Protein AF-A0A317YLD4-F1 (afdb_monomer_lite)

Sequence (149 aa):
ITLSDMAGNQRYVFLDHNNQFVADQNAKHTYSNVMRSIHSSLFTENTIINYLVELTACWTIFLILSGTYLLIKKHLISNKSKALHWQKWHAMIGIIIAIPVFVLVLTGLPWSGFMGSKIAGMMDTNGDLGQGELAINPPKSDLNELPWA

InterPro domains:
  IPR005625 PepSY-associated TM protein [PF03929] (7-126)
  IPR005625 PepSY-associated TM protein [PTHR34219] (6-144)

pLDDT: mean 72.98, std 10.48, range [52.06, 89.62]

Secondary structure (DSSP, 8-state):
-EEE-TTS-EEEEEE-TTS-EEEEEEGGGSHHHHHHHHHHHTT---HHHHHHHHHHHHHHHHHHHHHHHHHHHTTTTT---GGGHHHHHHHHHHHHHHHHHHHHHHHHSTTTTHHHHHHHHHHHH-TTSS--HHHHS--PEEGGG-TT-

Foldseek 3Di:
DWEAAPVRWIKDFDADPVRDTDDIDGPCPDPVNVVCCCVQPVVPPDPVVNVVVLVVLVVLVVVLVVLVVCCVVVVLCPDPDPVCVVVNVCSVVSVVVSVVSVVCSVVPRVCDPPNVVVVLVVCVVVVVPDDPPCVNPPDYDYPVVDPVD

Organism: Staphylococcus pseudintermedius (NCBI:txid283734)

Structure (mmCIF, N/CA/C/O backbone):
data_AF-A0A317YLD4-F1
#
_entry.id   AF-A0A317YLD4-F1
#
loop_
_atom_site.group_PDB
_atom_site.id
_atom_site.type_symbol
_atom_site.label_atom_id
_atom_site.label_alt_id
_atom_site.label_comp_id
_atom_site.label_asym_id
_atom_site.label_entity_id
_atom_site.label_seq_id
_atom_site.pdbx_PDB_ins_code
_atom_site.Cartn_x
_atom_site.Cartn_y
_atom_site.Cartn_z
_atom_site.occupancy
_atom_site.B_iso_or_equiv
_atom_site.auth_seq_id
_atom_site.auth_comp_id
_atom_site.auth_asym_id
_atom_site.auth_atom_id
_atom_site.pdbx_PDB_model_num
ATOM 1 N N . ILE A 1 1 ? 11.510 -6.299 -27.814 1.00 68.19 1 ILE A N 1
ATOM 2 C CA . ILE A 1 1 ? 12.847 -6.059 -27.211 1.00 68.19 1 ILE A CA 1
ATOM 3 C C . ILE A 1 1 ? 12.846 -4.720 -26.489 1.00 68.19 1 ILE A C 1
ATOM 5 O O . ILE A 1 1 ? 12.023 -3.872 -26.825 1.00 68.19 1 ILE A O 1
ATOM 9 N N . THR A 1 2 ? 13.720 -4.532 -25.504 1.00 72.00 2 THR A N 1
ATOM 10 C CA . THR A 1 2 ? 13.843 -3.257 -24.785 1.00 72.00 2 THR A CA 1
ATOM 11 C C . THR A 1 2 ? 15.152 -2.609 -25.195 1.00 72.00 2 THR A C 1
ATOM 13 O O . THR A 1 2 ? 16.206 -3.203 -24.988 1.00 72.00 2 THR A O 1
ATOM 16 N N . LEU A 1 3 ? 15.075 -1.424 -25.786 1.00 73.06 3 LEU A N 1
ATOM 17 C CA . LEU A 1 3 ? 16.237 -0.643 -26.187 1.00 73.06 3 LEU A CA 1
ATOM 18 C C . LEU A 1 3 ? 16.483 0.448 -25.152 1.00 73.06 3 LEU A C 1
ATOM 20 O O . LEU A 1 3 ? 15.538 1.121 -24.733 1.00 73.06 3 LEU A O 1
ATOM 24 N N . SER A 1 4 ? 17.733 0.615 -24.739 1.00 68.81 4 SER A N 1
ATOM 25 C CA . SER A 1 4 ? 18.163 1.696 -23.854 1.00 68.81 4 SER A CA 1
ATOM 26 C C . SER A 1 4 ? 19.118 2.629 -24.584 1.00 68.81 4 SER A C 1
ATOM 28 O O . SER A 1 4 ? 20.078 2.183 -25.201 1.00 68.81 4 SER A O 1
ATOM 30 N N . ASP A 1 5 ? 18.842 3.925 -24.503 1.00 68.88 5 ASP A N 1
ATOM 31 C CA . ASP A 1 5 ? 19.734 4.985 -24.969 1.00 68.88 5 ASP A CA 1
ATOM 32 C C . ASP A 1 5 ? 20.790 5.322 -23.896 1.00 68.88 5 ASP A C 1
ATOM 34 O O . ASP A 1 5 ? 20.543 5.131 -22.701 1.00 68.88 5 ASP A O 1
ATOM 38 N N . MET A 1 6 ? 21.932 5.895 -24.292 1.00 62.00 6 MET A N 1
ATOM 39 C CA . MET A 1 6 ? 22.989 6.367 -23.379 1.00 62.00 6 MET A CA 1
ATOM 40 C C . MET A 1 6 ? 22.488 7.448 -22.406 1.00 62.00 6 MET A C 1
ATOM 42 O O . MET A 1 6 ? 23.045 7.622 -21.325 1.00 62.00 6 MET A O 1
ATOM 46 N N . ALA A 1 7 ? 21.401 8.144 -22.758 1.00 61.91 7 ALA A N 1
ATOM 47 C CA . ALA A 1 7 ? 20.693 9.078 -21.882 1.00 61.91 7 ALA A CA 1
ATOM 48 C C . ALA A 1 7 ? 19.778 8.396 -20.834 1.00 61.91 7 ALA A C 1
ATOM 50 O O . ALA A 1 7 ? 19.085 9.085 -20.087 1.00 61.91 7 ALA A O 1
ATOM 51 N N . GLY A 1 8 ? 19.727 7.057 -20.785 1.00 65.75 8 GLY A N 1
ATOM 52 C CA . GLY A 1 8 ? 18.898 6.281 -19.853 1.00 65.75 8 GLY A CA 1
ATOM 53 C C . GLY A 1 8 ? 17.434 6.110 -20.280 1.00 65.75 8 GLY A C 1
ATOM 54 O O . GLY A 1 8 ? 16.627 5.559 -19.530 1.00 65.75 8 GLY A O 1
ATOM 55 N N . ASN A 1 9 ? 17.064 6.558 -21.483 1.00 70.88 9 ASN A N 1
ATOM 56 C CA . ASN A 1 9 ? 15.709 6.396 -22.008 1.00 70.88 9 ASN A CA 1
ATOM 57 C C . ASN A 1 9 ? 15.487 4.962 -22.496 1.00 70.88 9 ASN A C 1
ATOM 59 O O . ASN A 1 9 ? 16.221 4.479 -23.354 1.00 70.88 9 ASN A O 1
ATOM 63 N N . GLN A 1 10 ? 14.442 4.303 -21.989 1.00 76.50 10 GLN A N 1
ATOM 64 C CA . GLN A 1 10 ? 14.046 2.965 -22.426 1.00 76.50 10 GLN A CA 1
ATOM 65 C C . GLN A 1 10 ? 12.877 3.021 -23.416 1.00 76.50 10 GLN A C 1
ATOM 67 O O . GLN A 1 10 ? 11.890 3.734 -23.198 1.00 76.50 10 GLN A O 1
ATOM 72 N N . ARG A 1 11 ? 12.962 2.239 -24.493 1.00 78.38 11 ARG A N 1
ATOM 73 C CA . ARG A 1 11 ? 11.896 2.060 -25.486 1.00 78.38 11 ARG A CA 1
ATOM 74 C C . ARG A 1 11 ? 11.595 0.580 -25.680 1.00 78.38 11 ARG A C 1
ATOM 76 O O . ARG A 1 11 ? 12.504 -0.238 -25.801 1.00 78.38 11 ARG A O 1
ATOM 83 N N . TYR A 1 12 ? 10.316 0.239 -25.720 1.00 82.25 12 TYR A N 1
ATOM 84 C CA . TYR A 1 12 ? 9.854 -1.080 -26.125 1.00 82.25 12 TYR A CA 1
ATOM 85 C C . TYR A 1 12 ? 9.703 -1.095 -27.639 1.00 82.25 12 TYR A C 1
ATOM 87 O O . TYR A 1 12 ? 8.957 -0.290 -28.188 1.00 82.25 12 TYR A O 1
ATOM 95 N N . VAL A 1 13 ? 10.407 -2.006 -28.302 1.00 82.06 13 VAL A N 1
ATOM 96 C CA . VAL A 1 13 ? 10.290 -2.219 -29.745 1.00 82.06 13 VAL A CA 1
ATOM 97 C C . VAL A 1 13 ? 9.596 -3.543 -30.010 1.00 82.06 13 VAL A C 1
ATOM 99 O O . VAL A 1 13 ? 9.994 -4.593 -29.482 1.00 82.06 13 VAL A O 1
ATOM 102 N N . PHE A 1 14 ? 8.557 -3.470 -30.835 1.00 82.69 14 PHE A N 1
ATOM 103 C CA . PHE A 1 14 ? 7.762 -4.603 -31.276 1.00 82.69 14 PHE A CA 1
ATOM 104 C C . PHE A 1 14 ? 8.258 -5.064 -32.647 1.00 82.69 14 PHE A C 1
ATOM 106 O O . PHE A 1 14 ? 8.381 -4.268 -33.581 1.00 82.69 14 PHE A O 1
ATOM 113 N N . LEU A 1 15 ? 8.560 -6.357 -32.735 1.00 83.69 15 LEU A N 1
ATOM 114 C CA . LEU A 1 15 ? 9.047 -7.015 -33.940 1.00 83.69 15 LEU A CA 1
ATOM 115 C C . LEU A 1 15 ? 7.980 -7.988 -34.448 1.00 83.69 15 LEU A C 1
ATOM 117 O O . LEU A 1 15 ? 7.327 -8.651 -33.641 1.00 83.69 15 LEU A O 1
ATOM 121 N N . ASP A 1 16 ? 7.826 -8.079 -35.766 1.00 84.06 16 ASP A N 1
ATOM 122 C CA . ASP A 1 16 ? 7.017 -9.122 -36.410 1.00 84.06 16 ASP A CA 1
ATOM 123 C C . ASP A 1 16 ? 7.725 -10.497 -36.351 1.00 84.06 16 ASP A C 1
ATOM 125 O O . ASP A 1 16 ? 8.912 -10.585 -36.026 1.00 84.06 16 ASP A O 1
ATOM 129 N N . HIS A 1 17 ? 7.025 -11.576 -36.716 1.00 84.50 17 HIS A N 1
ATOM 130 C CA . HIS A 1 17 ? 7.563 -12.936 -36.836 1.00 84.50 17 HIS A CA 1
ATOM 131 C C . HIS A 1 17 ? 8.805 -13.019 -37.745 1.00 84.50 17 HIS A C 1
ATOM 133 O O . HIS A 1 17 ? 9.641 -13.901 -37.574 1.00 84.50 17 HIS A O 1
ATOM 139 N N . ASN A 1 18 ? 8.954 -12.088 -38.692 1.00 84.06 18 ASN A N 1
ATOM 140 C CA . ASN A 1 18 ? 10.122 -11.982 -39.572 1.00 84.06 18 ASN A CA 1
ATOM 141 C C . ASN A 1 18 ? 11.233 -11.065 -39.020 1.00 84.06 18 ASN A C 1
ATOM 143 O O . ASN A 1 18 ? 12.090 -10.619 -39.782 1.00 84.06 18 ASN A O 1
ATOM 147 N N . ASN A 1 19 ? 11.198 -10.725 -37.725 1.00 78.31 19 ASN A N 1
ATOM 148 C CA . ASN A 1 19 ? 12.131 -9.811 -37.053 1.00 78.31 19 ASN A CA 1
ATOM 149 C C . ASN A 1 19 ? 12.173 -8.389 -37.647 1.00 78.31 19 ASN A C 1
ATOM 151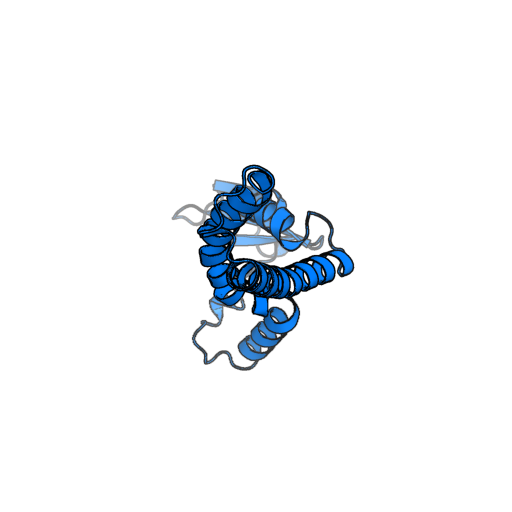 O O . ASN A 1 19 ? 13.151 -7.665 -37.465 1.00 78.31 19 ASN A O 1
ATOM 155 N N . GLN A 1 20 ? 11.113 -7.967 -38.337 1.00 80.81 20 GLN A N 1
ATOM 156 C CA . GLN A 1 20 ? 10.999 -6.617 -38.891 1.00 80.81 20 GLN A CA 1
ATOM 157 C C . GLN A 1 20 ? 10.435 -5.643 -37.854 1.00 80.81 20 GLN A C 1
ATOM 159 O O . GLN A 1 20 ? 9.580 -6.017 -37.048 1.00 80.81 20 GLN A O 1
ATOM 164 N N . PHE A 1 21 ? 10.904 -4.394 -37.886 1.00 81.31 21 PHE A N 1
ATOM 165 C CA . PHE A 1 21 ? 10.409 -3.321 -37.026 1.00 81.31 21 PHE A CA 1
ATOM 166 C C . PHE A 1 21 ? 8.962 -2.966 -37.380 1.00 81.31 21 PHE A C 1
ATOM 168 O O . PHE A 1 21 ? 8.670 -2.627 -38.526 1.00 81.31 21 PHE A O 1
ATOM 175 N N . VAL A 1 22 ? 8.070 -3.016 -36.389 1.00 83.75 22 VAL A N 1
ATOM 176 C CA . VAL A 1 22 ? 6.654 -2.660 -36.571 1.00 83.75 22 VAL A CA 1
ATOM 177 C C . VAL A 1 22 ? 6.332 -1.340 -35.883 1.00 83.75 22 VAL A C 1
ATOM 179 O O . VAL A 1 22 ? 5.705 -0.466 -36.477 1.00 83.75 22 VAL A O 1
ATOM 182 N N . ALA A 1 23 ? 6.735 -1.203 -34.620 1.00 81.38 23 ALA A N 1
ATOM 183 C CA . ALA A 1 23 ? 6.431 -0.035 -33.807 1.00 81.38 23 ALA A CA 1
ATOM 184 C C . ALA A 1 23 ? 7.376 0.074 -32.607 1.00 81.38 23 ALA A C 1
ATOM 186 O O . ALA A 1 23 ? 7.884 -0.935 -32.103 1.00 81.38 23 ALA A O 1
ATOM 187 N N . ASP A 1 24 ? 7.526 1.295 -32.096 1.00 81.44 24 ASP A N 1
ATOM 188 C CA . ASP A 1 24 ? 8.165 1.576 -30.818 1.00 81.44 24 ASP A CA 1
ATOM 189 C C . ASP A 1 24 ? 7.215 2.286 -29.845 1.00 81.44 24 ASP A C 1
ATOM 191 O O . ASP A 1 24 ? 6.283 2.995 -30.225 1.00 81.44 24 ASP A O 1
ATOM 195 N N . GLN A 1 25 ? 7.449 2.078 -28.552 1.00 81.81 25 GLN A N 1
ATOM 196 C CA . GLN A 1 25 ? 6.747 2.764 -27.479 1.00 81.81 25 GLN A CA 1
ATOM 197 C C . GLN A 1 25 ? 7.737 3.199 -26.405 1.00 81.81 25 GLN A C 1
ATOM 199 O O . GLN A 1 25 ? 8.556 2.415 -25.925 1.00 81.81 25 GLN A O 1
ATOM 204 N N . ASN A 1 26 ? 7.633 4.451 -25.965 1.00 80.62 26 ASN A N 1
ATOM 205 C CA . ASN A 1 26 ? 8.441 4.942 -24.857 1.00 80.62 26 ASN A CA 1
ATOM 206 C C . ASN A 1 26 ? 8.021 4.258 -23.541 1.00 80.62 26 ASN A C 1
ATOM 208 O O . ASN A 1 26 ? 6.874 4.387 -23.094 1.00 80.62 26 ASN A O 1
ATOM 212 N N . ALA A 1 27 ? 8.961 3.565 -22.892 1.00 77.62 27 ALA A N 1
ATOM 213 C CA . ALA A 1 27 ? 8.691 2.804 -21.676 1.00 77.62 27 ALA A CA 1
ATOM 214 C C . ALA A 1 27 ? 8.246 3.703 -20.509 1.00 77.62 27 ALA A C 1
ATOM 216 O O . ALA A 1 27 ? 7.473 3.275 -19.651 1.00 77.62 27 ALA A O 1
ATOM 217 N N . LYS A 1 28 ? 8.666 4.975 -20.483 1.00 73.38 28 LYS A N 1
ATOM 218 C CA . LYS A 1 28 ? 8.297 5.938 -19.431 1.00 7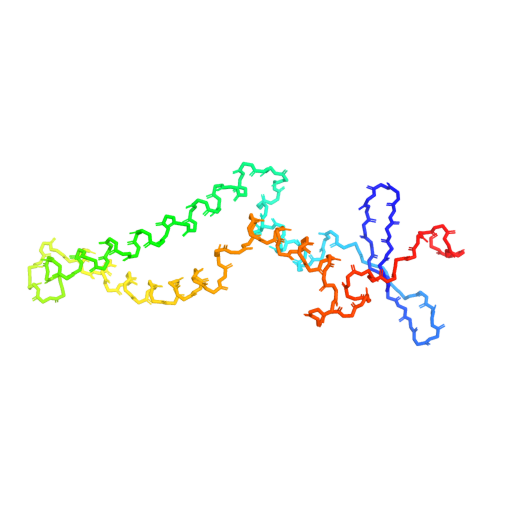3.38 28 LYS A CA 1
ATOM 219 C C . LYS A 1 28 ? 6.808 6.290 -19.442 1.00 73.38 28 LYS A C 1
ATOM 221 O O . LYS A 1 28 ? 6.222 6.502 -18.387 1.00 73.38 28 LYS A O 1
ATOM 226 N N . HIS A 1 29 ? 6.191 6.320 -20.622 1.00 79.69 29 HIS A N 1
ATOM 227 C CA . HIS A 1 29 ? 4.790 6.721 -20.799 1.00 79.69 29 HIS A CA 1
ATOM 228 C C . HIS A 1 29 ? 3.817 5.538 -20.858 1.00 79.69 29 HIS A C 1
ATOM 230 O O . HIS A 1 29 ? 2.628 5.718 -21.109 1.00 79.69 29 HIS A O 1
ATOM 236 N N . THR A 1 30 ? 4.299 4.321 -20.608 1.00 82.81 30 THR A N 1
ATOM 237 C CA . THR A 1 30 ? 3.434 3.142 -20.530 1.00 82.81 30 THR A CA 1
ATOM 238 C C . THR A 1 30 ? 2.589 3.203 -19.257 1.00 82.81 30 THR A C 1
ATOM 240 O O . THR A 1 30 ? 3.113 3.517 -18.188 1.00 82.81 30 THR A O 1
ATOM 243 N N . TYR A 1 31 ? 1.301 2.852 -19.347 1.00 81.69 31 TYR A N 1
ATOM 244 C CA . TYR A 1 31 ? 0.361 2.883 -18.216 1.00 81.69 31 TYR A CA 1
ATOM 245 C C . TYR A 1 31 ? 0.919 2.199 -16.958 1.00 81.69 31 TYR A C 1
ATOM 247 O O . TYR A 1 31 ? 0.907 2.781 -15.876 1.00 81.69 31 TYR A O 1
ATOM 255 N N . SER A 1 32 ? 1.490 1.001 -17.108 1.00 78.50 32 SER A N 1
ATOM 256 C CA . SER A 1 32 ? 2.081 0.244 -15.999 1.00 78.50 32 SER A CA 1
ATOM 257 C C . SER A 1 32 ? 3.247 0.977 -15.331 1.00 78.50 32 SER A C 1
ATOM 259 O O . SER A 1 32 ? 3.371 0.944 -14.109 1.00 78.50 32 SER A O 1
ATOM 261 N N . ASN A 1 33 ? 4.086 1.666 -16.110 1.00 78.50 33 ASN A N 1
ATOM 262 C CA . ASN A 1 33 ? 5.258 2.363 -15.584 1.00 78.50 33 ASN A CA 1
ATOM 263 C C . ASN A 1 33 ? 4.873 3.690 -14.912 1.00 78.50 33 ASN A C 1
ATOM 265 O O . ASN A 1 33 ? 5.396 4.031 -13.853 1.00 78.50 33 ASN A O 1
ATOM 269 N N . VAL A 1 34 ? 3.879 4.386 -15.468 1.00 83.19 34 VAL A N 1
ATOM 270 C CA . VAL A 1 34 ? 3.257 5.565 -14.851 1.00 83.19 34 VAL A CA 1
ATOM 271 C C . VAL A 1 34 ? 2.600 5.194 -13.522 1.00 83.19 34 VAL A C 1
ATOM 273 O O . VAL A 1 34 ? 2.868 5.829 -12.504 1.00 83.19 34 VAL A O 1
ATOM 276 N N . MET A 1 35 ? 1.796 4.128 -13.501 1.00 80.75 35 MET A N 1
ATOM 277 C CA . MET A 1 35 ? 1.132 3.661 -12.284 1.00 80.75 35 MET A CA 1
ATOM 278 C C . MET A 1 35 ? 2.150 3.235 -11.218 1.00 80.75 35 MET A C 1
ATOM 280 O O . MET A 1 35 ? 2.009 3.593 -10.048 1.00 80.75 35 MET A O 1
ATOM 284 N N . ARG A 1 36 ? 3.221 2.538 -11.623 1.00 74.00 36 ARG A N 1
ATOM 285 C CA . ARG A 1 36 ? 4.340 2.182 -10.740 1.00 74.00 36 ARG A CA 1
ATOM 286 C C . ARG A 1 36 ? 5.039 3.422 -10.179 1.00 74.00 36 ARG A C 1
ATOM 288 O O . ARG A 1 36 ? 5.320 3.452 -8.985 1.00 74.00 36 ARG A O 1
ATOM 295 N N . SER A 1 37 ? 5.289 4.440 -11.001 1.00 75.50 37 SER A N 1
ATOM 296 C CA . SER A 1 37 ? 5.926 5.688 -10.563 1.00 75.50 37 SER A CA 1
ATOM 297 C C . SER A 1 37 ? 5.051 6.475 -9.583 1.00 75.50 37 SER A C 1
ATOM 299 O O . SER A 1 37 ? 5.557 6.974 -8.579 1.00 75.50 37 SER A O 1
ATOM 301 N N . ILE A 1 38 ? 3.736 6.529 -9.803 1.00 76.44 38 ILE A N 1
ATOM 302 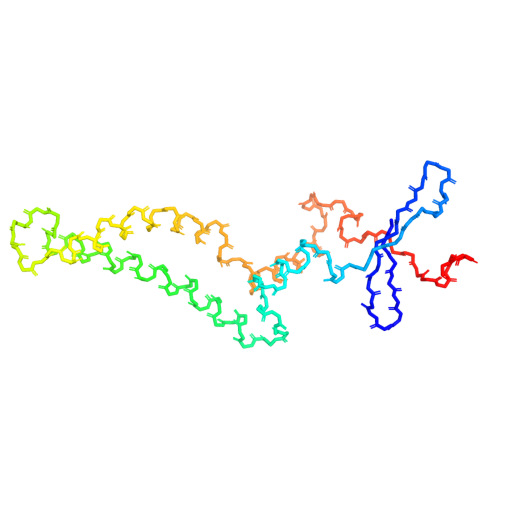C CA . ILE A 1 38 ? 2.794 7.145 -8.857 1.00 76.44 38 ILE A CA 1
ATOM 303 C C . ILE A 1 38 ? 2.805 6.394 -7.527 1.00 76.44 38 ILE A C 1
ATOM 305 O O . ILE A 1 38 ? 2.892 7.009 -6.469 1.00 76.44 38 ILE A O 1
ATOM 309 N N . HIS A 1 39 ? 2.720 5.066 -7.582 1.00 72.25 39 HIS A N 1
ATOM 310 C CA . HIS A 1 39 ? 2.554 4.245 -6.389 1.00 72.25 39 HIS A CA 1
ATOM 311 C C . HIS A 1 39 ? 3.838 4.126 -5.554 1.00 72.25 39 HIS A C 1
ATOM 313 O O . HIS A 1 39 ? 3.770 4.127 -4.331 1.00 72.25 39 HIS A O 1
ATOM 319 N N . SER A 1 40 ? 5.002 4.030 -6.203 1.00 65.19 40 SER A N 1
ATOM 320 C CA . SER A 1 40 ? 6.281 3.764 -5.532 1.00 65.19 40 SER A CA 1
ATOM 321 C C . SER A 1 40 ? 7.075 5.020 -5.194 1.00 65.19 40 SER A C 1
ATOM 323 O O . SER A 1 40 ? 7.844 5.000 -4.238 1.00 65.19 40 SER A O 1
ATOM 325 N N . SER A 1 41 ? 6.958 6.081 -5.990 1.00 64.44 41 SER A N 1
ATOM 326 C CA . SER A 1 41 ? 7.766 7.288 -5.811 1.00 64.44 41 SER A CA 1
ATOM 327 C C . SER A 1 41 ? 6.942 8.570 -5.846 1.00 64.44 41 SER A C 1
ATOM 329 O O . SER A 1 41 ? 7.503 9.644 -5.670 1.00 64.44 41 SER A O 1
ATOM 331 N N . LEU A 1 42 ? 5.614 8.501 -6.037 1.00 62.28 42 LEU A N 1
ATOM 332 C CA . LEU A 1 42 ? 4.760 9.679 -6.248 1.00 62.28 42 LEU A CA 1
ATOM 333 C C . LEU A 1 42 ? 5.394 10.655 -7.257 1.00 62.28 42 LEU A C 1
ATOM 335 O O . LEU A 1 42 ? 5.478 11.857 -7.005 1.00 62.28 42 LEU A O 1
ATOM 339 N N . PHE A 1 43 ? 5.928 10.121 -8.364 1.00 59.78 43 PHE A N 1
ATOM 340 C CA . PHE A 1 43 ? 6.700 10.868 -9.376 1.00 59.78 43 PHE A CA 1
ATOM 341 C C . PHE A 1 43 ? 7.940 11.623 -8.871 1.00 59.78 43 PHE A C 1
ATOM 343 O O . PHE A 1 43 ? 8.581 12.347 -9.630 1.00 59.78 43 PHE A O 1
ATOM 350 N N . THR A 1 44 ? 8.305 11.451 -7.609 1.00 57.16 44 THR A N 1
ATOM 351 C CA . THR A 1 44 ? 9.419 12.128 -6.970 1.00 57.16 44 THR A CA 1
ATOM 352 C C . THR A 1 44 ? 10.470 11.076 -6.641 1.00 57.16 44 THR A C 1
ATOM 354 O O . THR A 1 44 ? 10.278 10.248 -5.757 1.00 57.16 44 THR A O 1
ATOM 357 N N . GLU A 1 45 ? 11.616 11.104 -7.316 1.00 58.12 45 GLU A N 1
ATOM 358 C CA . GLU A 1 45 ? 12.767 10.225 -7.033 1.00 58.12 45 GLU A CA 1
ATOM 359 C C . GLU A 1 45 ? 13.467 10.583 -5.701 1.00 58.12 45 GLU A C 1
ATOM 361 O O . GLU A 1 45 ? 14.688 10.570 -5.586 1.00 58.12 45 GLU A O 1
ATOM 366 N N . ASN A 1 46 ? 12.701 10.963 -4.675 1.00 64.38 46 ASN A N 1
ATOM 367 C CA . ASN A 1 46 ? 13.216 11.398 -3.389 1.00 64.38 46 ASN A CA 1
ATOM 368 C C . ASN A 1 46 ? 13.103 10.274 -2.357 1.00 64.38 46 ASN A C 1
ATOM 370 O O . ASN A 1 46 ? 12.009 9.863 -1.961 1.00 64.38 46 ASN A O 1
ATOM 374 N N . THR A 1 47 ? 14.258 9.835 -1.865 1.00 69.25 47 THR A N 1
ATOM 375 C CA . THR A 1 47 ? 14.417 8.791 -0.847 1.00 69.25 47 THR A CA 1
ATOM 376 C C . THR A 1 47 ? 13.614 9.071 0.429 1.00 69.25 47 THR A C 1
ATOM 378 O O . THR A 1 47 ? 13.145 8.141 1.080 1.00 69.25 47 THR A O 1
ATOM 381 N N . ILE A 1 48 ? 13.393 10.345 0.776 1.00 74.94 48 ILE A N 1
ATOM 382 C CA . ILE A 1 48 ? 12.645 10.743 1.980 1.00 74.94 48 ILE A CA 1
ATOM 383 C C . ILE A 1 48 ? 11.176 10.303 1.897 1.00 74.94 48 ILE A C 1
ATOM 385 O O . ILE A 1 48 ? 10.614 9.836 2.887 1.00 74.94 48 ILE A O 1
ATOM 389 N N . ILE A 1 49 ? 10.555 10.425 0.720 1.00 71.62 49 ILE A N 1
ATOM 390 C CA . ILE A 1 49 ? 9.141 10.071 0.526 1.00 71.62 49 ILE A CA 1
ATOM 391 C C . ILE A 1 49 ? 8.966 8.557 0.633 1.00 71.62 49 ILE A C 1
ATOM 393 O O . ILE A 1 49 ? 8.018 8.100 1.267 1.00 71.62 49 ILE A O 1
ATOM 397 N N . ASN A 1 50 ? 9.916 7.787 0.100 1.00 71.56 50 ASN A N 1
ATOM 398 C CA . ASN A 1 50 ? 9.909 6.331 0.210 1.00 71.56 50 ASN A CA 1
ATOM 399 C C . ASN A 1 50 ? 9.933 5.877 1.684 1.00 71.56 50 ASN A C 1
ATOM 401 O O . ASN A 1 50 ? 9.099 5.076 2.103 1.00 71.56 50 ASN A O 1
ATOM 405 N N . TYR A 1 51 ? 10.799 6.478 2.510 1.00 75.38 51 TYR A N 1
ATOM 406 C CA . TYR A 1 51 ? 10.829 6.192 3.950 1.00 75.38 51 TYR A CA 1
ATOM 407 C C . TYR A 1 51 ? 9.562 6.640 4.691 1.00 75.38 51 TYR A C 1
ATOM 409 O O . TYR A 1 51 ? 9.150 5.990 5.650 1.00 75.38 51 TYR A O 1
ATOM 417 N N . LEU A 1 52 ? 8.909 7.725 4.264 1.00 78.06 52 LEU A N 1
ATOM 418 C CA . LEU A 1 52 ? 7.647 8.179 4.861 1.00 78.06 52 LEU A CA 1
ATOM 419 C C . LEU A 1 52 ? 6.502 7.199 4.562 1.00 78.06 52 LEU A C 1
ATOM 421 O O . LEU A 1 52 ? 5.702 6.890 5.450 1.00 78.06 52 LEU A O 1
ATOM 425 N N . VAL A 1 53 ? 6.442 6.666 3.340 1.00 76.00 53 VAL A N 1
ATOM 426 C CA . VAL A 1 53 ? 5.488 5.608 2.970 1.00 76.00 53 VAL A CA 1
ATOM 427 C C . VAL A 1 53 ? 5.748 4.345 3.797 1.00 76.00 53 VAL A C 1
ATOM 429 O O . VAL A 1 53 ? 4.811 3.786 4.371 1.00 76.00 53 VAL A O 1
ATOM 432 N N . GLU A 1 54 ? 7.013 3.949 3.946 1.00 75.25 54 GLU A N 1
ATOM 433 C CA . GLU A 1 54 ? 7.420 2.810 4.781 1.00 75.25 54 GLU A CA 1
ATOM 434 C C . GLU A 1 54 ? 7.039 3.013 6.262 1.00 75.25 54 GLU A C 1
ATOM 436 O O . GLU A 1 54 ? 6.483 2.118 6.906 1.00 75.25 54 GLU A O 1
ATOM 441 N N . LEU A 1 55 ? 7.218 4.227 6.790 1.00 82.12 55 LEU A N 1
ATOM 442 C CA . LEU A 1 55 ? 6.769 4.599 8.131 1.00 82.12 55 LEU A CA 1
ATOM 443 C C . LEU A 1 55 ? 5.240 4.528 8.257 1.00 82.12 55 LEU A C 1
ATOM 445 O O . LEU A 1 55 ? 4.728 4.018 9.25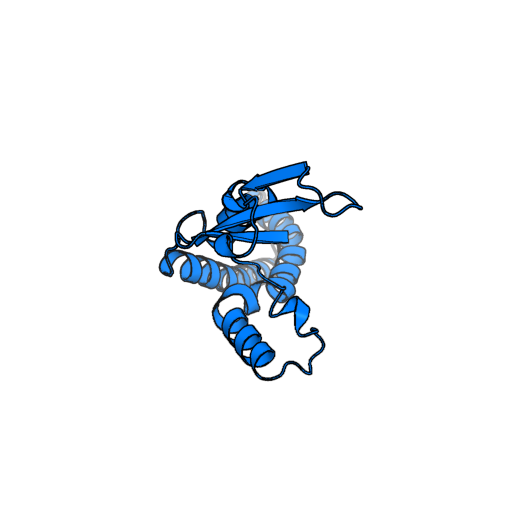4 1.00 82.12 55 LEU A O 1
ATOM 449 N N . THR A 1 56 ? 4.506 4.995 7.246 1.00 81.19 56 THR A N 1
ATOM 450 C CA . THR A 1 56 ? 3.034 4.983 7.231 1.00 81.19 56 THR A CA 1
ATOM 451 C C . THR A 1 56 ? 2.494 3.553 7.254 1.00 81.19 56 THR A C 1
ATOM 453 O O . THR A 1 56 ? 1.526 3.270 7.967 1.00 81.19 56 THR A O 1
ATOM 456 N N . ALA A 1 57 ? 3.146 2.623 6.552 1.00 77.62 57 ALA A N 1
ATOM 457 C CA . ALA A 1 57 ? 2.806 1.206 6.607 1.00 77.62 57 ALA A CA 1
ATOM 458 C C . ALA A 1 57 ? 2.968 0.627 8.023 1.00 77.62 57 ALA A C 1
ATOM 460 O O . ALA A 1 57 ? 2.053 -0.020 8.538 1.00 77.62 57 ALA A O 1
ATOM 461 N N . CYS A 1 58 ? 4.088 0.922 8.691 1.00 78.56 58 CYS A N 1
ATOM 462 C CA . CYS A 1 58 ? 4.326 0.491 10.071 1.00 78.56 58 CYS A CA 1
ATOM 463 C C . CYS A 1 58 ? 3.308 1.111 11.052 1.00 78.56 58 CYS A C 1
ATOM 465 O O . CYS A 1 58 ? 2.717 0.415 11.880 1.00 78.56 58 CYS A O 1
ATOM 467 N N . TRP A 1 59 ? 3.011 2.404 10.906 1.00 83.38 59 TRP A N 1
ATOM 468 C CA . TRP A 1 59 ? 1.997 3.104 11.704 1.00 83.38 59 TRP A CA 1
ATOM 469 C C . TRP A 1 59 ? 0.580 2.566 11.496 1.00 83.38 59 TRP A C 1
ATOM 471 O O . TRP A 1 59 ? -0.205 2.524 12.444 1.00 83.38 59 TRP A O 1
ATOM 481 N N . THR A 1 60 ? 0.255 2.096 10.293 1.00 86.56 60 THR A N 1
ATOM 482 C CA . THR A 1 60 ? -1.051 1.492 9.998 1.00 86.56 60 THR A CA 1
ATOM 483 C C . THR A 1 60 ? -1.311 0.270 10.883 1.00 86.56 60 THR A C 1
ATOM 485 O O . THR A 1 60 ? -2.416 0.118 11.403 1.00 86.56 60 THR A O 1
ATOM 488 N N . ILE A 1 61 ? -0.289 -0.552 11.149 1.00 84.06 61 ILE A N 1
ATOM 489 C CA . ILE A 1 61 ? -0.395 -1.695 12.071 1.00 84.06 61 ILE A CA 1
ATOM 490 C C . ILE A 1 61 ? -0.762 -1.206 13.478 1.00 84.06 61 ILE A C 1
ATOM 492 O O . ILE A 1 61 ? -1.728 -1.689 14.071 1.00 84.06 61 ILE A O 1
ATOM 496 N N . PHE A 1 62 ? -0.056 -0.197 13.997 1.00 87.44 62 PHE A N 1
ATOM 497 C CA . PHE A 1 62 ? -0.354 0.378 15.313 1.00 87.44 62 PHE A CA 1
ATOM 498 C C . PHE A 1 62 ? -1.772 0.961 15.400 1.00 87.44 62 PHE A C 1
ATOM 500 O O . PHE A 1 62 ? -2.448 0.790 16.420 1.00 87.44 62 PHE A O 1
ATOM 507 N N . LEU A 1 63 ? -2.257 1.614 14.341 1.00 87.25 63 LEU A N 1
ATOM 508 C CA . LEU A 1 63 ? -3.621 2.148 14.282 1.00 87.25 63 LEU A CA 1
ATOM 509 C C . LEU A 1 63 ? -4.679 1.037 14.282 1.00 87.25 63 LEU A C 1
ATOM 511 O O . LEU A 1 63 ? -5.686 1.156 14.980 1.00 87.25 63 LEU A O 1
ATOM 515 N N . ILE A 1 64 ? -4.435 -0.072 13.580 1.00 87.44 64 ILE A N 1
ATOM 516 C CA . ILE A 1 64 ? -5.332 -1.236 13.584 1.00 87.44 64 ILE A CA 1
ATOM 517 C C . ILE A 1 64 ? -5.385 -1.873 14.979 1.00 87.44 64 ILE A C 1
ATOM 519 O O . ILE A 1 64 ? -6.479 -2.112 15.502 1.00 87.44 64 ILE A O 1
ATOM 523 N N . LEU A 1 65 ? -4.232 -2.100 15.623 1.00 87.12 65 LEU A N 1
ATOM 524 C CA . LEU A 1 65 ? -4.193 -2.675 16.974 1.00 87.12 65 LEU A CA 1
ATOM 525 C C . LEU A 1 65 ? -4.867 -1.761 18.003 1.00 87.12 65 LEU A C 1
ATOM 527 O O . LEU A 1 65 ? -5.706 -2.217 18.783 1.00 87.12 65 LEU A O 1
ATOM 531 N N . SER A 1 66 ? -4.526 -0.472 18.004 1.00 86.69 66 SER A N 1
ATOM 532 C CA . SER A 1 66 ? -5.094 0.489 18.957 1.00 86.69 66 SER A CA 1
ATOM 533 C C . SER A 1 66 ? -6.594 0.715 18.732 1.00 86.69 66 SER A C 1
ATOM 535 O O . SER A 1 66 ? -7.355 0.753 19.703 1.00 86.69 66 SER A O 1
ATOM 537 N N . GLY A 1 67 ? -7.054 0.773 17.479 1.00 85.75 67 GLY A N 1
ATOM 538 C CA . GLY A 1 67 ? -8.475 0.850 17.131 1.00 85.75 67 GLY A CA 1
ATOM 539 C C . GLY A 1 67 ? -9.259 -0.382 17.588 1.00 85.75 67 GLY A C 1
ATOM 540 O O . GLY A 1 67 ? -10.314 -0.251 18.216 1.00 85.75 67 GLY A O 1
ATOM 541 N N . THR A 1 68 ? -8.706 -1.578 17.368 1.00 84.81 68 THR A N 1
ATOM 542 C CA . THR A 1 68 ? -9.310 -2.845 17.819 1.00 84.81 68 THR A CA 1
ATOM 543 C C . THR A 1 68 ? -9.354 -2.931 19.346 1.00 84.81 68 THR A C 1
ATOM 545 O O . THR A 1 68 ? -10.362 -3.338 19.925 1.00 84.81 68 THR A O 1
ATOM 548 N N . TYR A 1 69 ? -8.305 -2.472 20.033 1.00 85.06 69 TYR A N 1
ATOM 549 C CA . TYR A 1 69 ? -8.286 -2.412 21.495 1.00 85.06 69 TYR A CA 1
ATOM 550 C C . TYR A 1 69 ? -9.380 -1.485 22.053 1.00 85.06 69 TYR A C 1
ATOM 552 O O . TYR A 1 69 ? -10.096 -1.848 22.993 1.00 85.06 69 TYR A O 1
ATOM 560 N N . LEU A 1 70 ? -9.559 -0.299 21.461 1.00 81.88 70 LEU A N 1
ATOM 561 C CA . LEU A 1 70 ? -10.591 0.654 21.884 1.00 81.88 70 LEU A CA 1
ATOM 562 C C . LEU A 1 70 ? -12.011 0.132 21.638 1.00 81.88 70 LEU A C 1
ATOM 564 O O . LEU A 1 70 ? -12.895 0.394 22.460 1.00 81.88 70 LEU A O 1
ATOM 568 N N . LEU A 1 71 ? -12.219 -0.631 20.561 1.00 81.69 71 LEU A N 1
ATOM 569 C CA . LEU A 1 71 ? -13.487 -1.296 20.253 1.00 81.69 71 LEU A CA 1
ATOM 570 C C . LEU A 1 71 ? -13.944 -2.214 21.393 1.00 81.69 71 LEU A C 1
ATOM 572 O O . LEU A 1 71 ? -15.092 -2.123 21.841 1.00 81.69 71 LEU A O 1
ATOM 576 N N . ILE A 1 72 ? -13.025 -3.055 21.875 1.00 77.69 72 ILE A N 1
ATOM 577 C CA . ILE A 1 72 ? -13.272 -4.036 22.936 1.00 77.69 72 ILE A CA 1
ATOM 578 C C . ILE A 1 72 ? -13.438 -3.320 24.282 1.00 77.69 72 ILE A C 1
ATOM 580 O O . ILE A 1 72 ? -14.442 -3.518 24.969 1.00 77.69 72 ILE A O 1
ATOM 584 N N . LYS A 1 73 ? -12.502 -2.428 24.639 1.00 76.88 73 LYS A N 1
ATOM 585 C CA . LYS A 1 73 ? -12.473 -1.752 25.948 1.00 76.88 73 LYS A CA 1
ATOM 586 C C . LYS A 1 73 ? -13.696 -0.877 26.212 1.00 76.88 73 LYS A C 1
ATOM 588 O O . LYS A 1 73 ? -14.210 -0.862 27.326 1.00 76.88 73 LYS A O 1
ATOM 593 N N . LYS A 1 74 ? -14.151 -0.113 25.217 1.00 70.31 74 LYS A N 1
ATOM 594 C CA . LYS A 1 74 ? -15.283 0.816 25.380 1.00 70.31 74 LYS A CA 1
ATOM 595 C C . LYS A 1 74 ? -16.646 0.162 25.117 1.00 70.31 74 LYS A C 1
ATOM 597 O O . LYS A 1 74 ? -17.658 0.860 25.153 1.00 70.31 74 LYS A O 1
ATOM 602 N N . HIS A 1 75 ? -16.679 -1.147 24.835 1.00 68.62 75 HIS A N 1
ATOM 603 C CA . HIS A 1 75 ? -17.889 -1.902 24.492 1.00 68.62 75 HIS A CA 1
ATOM 604 C C . HIS A 1 75 ? -18.754 -1.173 23.438 1.00 68.62 75 HIS A C 1
ATOM 606 O O . HIS A 1 75 ? -19.987 -1.142 23.518 1.00 68.62 75 HIS A O 1
ATOM 612 N N . LEU A 1 76 ? -18.090 -0.532 22.460 1.00 66.75 76 LEU A N 1
ATOM 613 C CA . LEU A 1 76 ? -18.710 0.446 21.551 1.00 66.75 76 LEU A CA 1
ATOM 614 C C . LEU A 1 76 ? -19.837 -0.169 20.722 1.00 66.75 76 LEU A C 1
ATOM 616 O O . LEU A 1 76 ? -20.795 0.521 20.397 1.00 66.75 76 LEU A O 1
ATOM 620 N N . ILE A 1 77 ? -19.746 -1.463 20.417 1.00 64.81 77 ILE A N 1
ATOM 621 C CA . ILE A 1 77 ? -20.722 -2.193 19.599 1.00 64.81 77 ILE A CA 1
ATOM 622 C C . ILE A 1 77 ? -22.054 -2.376 20.347 1.00 64.81 77 ILE A C 1
ATOM 624 O O . ILE A 1 77 ? -23.124 -2.246 19.758 1.00 64.81 77 ILE A O 1
ATOM 628 N N . SER A 1 78 ? -22.005 -2.613 21.657 1.00 63.94 78 SER A N 1
ATOM 629 C CA . SER A 1 78 ? -23.169 -2.979 22.479 1.00 63.94 78 SER A CA 1
ATOM 630 C C . SER A 1 78 ? -23.788 -1.780 23.217 1.00 63.94 78 SER A C 1
ATOM 632 O O . SER A 1 78 ? -24.981 -1.762 23.523 1.00 63.94 78 SER A O 1
ATOM 634 N N . ASN A 1 79 ? -23.025 -0.703 23.424 1.00 67.00 79 ASN A N 1
ATOM 635 C CA . ASN A 1 79 ? -23.506 0.486 24.129 1.00 67.00 79 ASN A CA 1
ATOM 636 C C . ASN A 1 79 ? -24.602 1.233 23.336 1.00 67.00 79 ASN A C 1
ATOM 638 O O . ASN A 1 79 ? -24.329 1.753 22.262 1.00 67.00 79 ASN A O 1
ATOM 642 N N . LYS A 1 80 ? -25.844 1.337 23.831 1.00 64.56 80 LYS A N 1
ATOM 643 C CA . LYS A 1 80 ? -26.978 1.978 23.115 1.00 64.56 80 LYS A CA 1
ATOM 644 C C . LYS A 1 80 ? -26.993 3.519 23.144 1.00 64.56 80 LYS A C 1
ATOM 646 O O . LYS A 1 80 ? -27.952 4.122 22.664 1.00 64.56 80 LYS A O 1
ATOM 651 N N . SER A 1 81 ? -25.956 4.173 23.670 1.00 70.38 81 SER A N 1
ATOM 652 C CA . SER A 1 81 ? -25.915 5.638 23.764 1.00 70.38 81 SER A CA 1
ATOM 653 C C . SER A 1 81 ? -25.939 6.332 22.392 1.00 70.38 81 SER A C 1
ATOM 655 O O . SER A 1 81 ? -25.128 6.033 21.512 1.00 70.38 81 SER A O 1
ATOM 657 N N . LYS A 1 82 ? -26.846 7.310 22.224 1.00 67.69 82 LYS A N 1
ATOM 658 C CA . LYS A 1 82 ? -26.953 8.148 21.012 1.00 67.69 82 LYS A CA 1
ATOM 659 C C . LYS A 1 82 ? -25.761 9.096 20.832 1.00 67.69 82 LYS A C 1
ATOM 661 O O . LYS A 1 82 ? -25.430 9.434 19.701 1.00 67.69 82 LYS A O 1
ATOM 666 N N . ALA A 1 83 ? -25.079 9.475 21.916 1.00 74.94 83 ALA A N 1
ATOM 667 C CA . ALA A 1 83 ? -23.933 10.390 21.870 1.00 74.94 83 ALA A CA 1
ATOM 668 C C . ALA A 1 83 ? -22.711 9.797 21.141 1.00 74.94 83 ALA A C 1
ATOM 670 O O . ALA A 1 83 ? -21.832 10.525 20.693 1.00 74.94 83 ALA A O 1
ATOM 671 N N . LEU A 1 84 ? -22.665 8.470 20.996 1.00 76.00 84 LEU A N 1
ATOM 672 C CA . LEU A 1 84 ? -21.526 7.734 20.448 1.00 76.00 84 LEU A CA 1
ATOM 673 C C . LEU A 1 84 ? -21.743 7.242 19.008 1.00 76.00 84 LEU A C 1
ATOM 675 O O . LEU A 1 84 ? -21.025 6.362 18.536 1.00 76.00 84 LEU A O 1
ATOM 679 N N . HIS A 1 85 ? -22.733 7.798 18.303 1.00 79.06 85 HIS A N 1
ATOM 680 C CA . HIS A 1 85 ? -23.129 7.341 16.971 1.00 79.0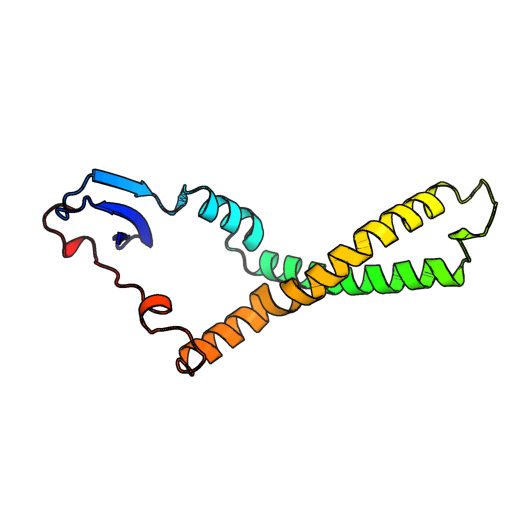6 85 HIS A CA 1
ATOM 681 C C . HIS A 1 85 ? -21.966 7.356 15.962 1.00 79.06 85 HIS A C 1
ATOM 683 O O . HIS A 1 85 ? -21.706 6.348 15.313 1.00 79.06 85 HIS A O 1
ATOM 689 N N . TRP A 1 86 ? -21.198 8.447 15.893 1.00 81.81 86 TRP A N 1
ATOM 690 C CA . TRP A 1 86 ? -20.052 8.569 14.980 1.00 81.81 86 TRP A CA 1
ATOM 691 C C . TRP A 1 86 ? -18.914 7.594 15.296 1.00 81.81 86 TRP A C 1
ATOM 693 O O . TRP A 1 86 ? -18.326 7.017 14.385 1.00 81.81 86 TRP A O 1
ATOM 703 N N . GLN A 1 87 ? -18.638 7.350 16.582 1.00 82.06 87 GLN A N 1
ATOM 704 C CA . GLN A 1 87 ? -17.622 6.374 16.993 1.00 82.06 87 GLN A CA 1
ATOM 705 C C . GLN A 1 87 ? -18.043 4.948 16.641 1.00 82.06 87 GLN A C 1
ATOM 707 O O . GLN A 1 87 ? -17.195 4.149 16.262 1.00 82.06 87 GLN A O 1
ATOM 712 N N . LYS A 1 88 ? -19.341 4.633 16.716 1.00 81.56 88 LYS A N 1
ATOM 713 C CA . LYS A 1 88 ? -19.872 3.345 16.256 1.00 81.56 88 LYS A CA 1
ATOM 714 C C . LYS A 1 88 ? -19.713 3.156 14.753 1.00 81.56 88 LYS A C 1
ATOM 716 O O . LYS A 1 88 ? -19.254 2.101 14.337 1.00 81.56 88 LYS A O 1
ATOM 721 N N . TRP A 1 89 ? -20.053 4.165 13.951 1.00 85.44 89 TRP A N 1
ATOM 722 C CA . TRP A 1 89 ? -19.857 4.107 12.500 1.00 85.44 89 TRP A CA 1
ATOM 723 C C . TRP A 1 89 ? -18.388 3.944 12.133 1.00 85.44 89 TRP A C 1
ATOM 725 O O . TRP A 1 89 ? -18.050 3.054 11.358 1.00 85.44 89 TRP A O 1
ATOM 735 N N . HIS A 1 90 ? -17.512 4.740 12.747 1.00 87.69 90 HIS A N 1
ATOM 736 C CA . HIS A 1 90 ? -16.074 4.625 12.537 1.00 87.69 90 HIS A CA 1
ATOM 737 C C . HIS A 1 90 ? -15.539 3.255 12.973 1.00 87.69 90 HIS A C 1
ATOM 739 O O . HIS A 1 90 ? -14.734 2.669 12.265 1.00 87.69 90 HIS A O 1
ATOM 745 N N . ALA A 1 91 ? -16.025 2.702 14.088 1.00 85.19 91 ALA A N 1
ATOM 746 C CA . ALA A 1 91 ? -15.672 1.359 14.540 1.00 85.19 91 ALA A CA 1
ATOM 747 C C . ALA A 1 91 ? -16.132 0.257 13.571 1.00 85.19 91 ALA A C 1
ATOM 749 O O . ALA A 1 91 ? -15.365 -0.661 13.291 1.00 85.19 91 ALA A O 1
ATOM 750 N N . MET A 1 92 ? -17.362 0.338 13.050 1.00 84.56 92 MET A N 1
ATOM 751 C CA . MET A 1 92 ? -17.887 -0.661 12.112 1.00 84.56 92 MET A CA 1
ATOM 752 C C . MET A 1 92 ? -17.191 -0.596 10.753 1.00 84.56 92 MET A C 1
ATOM 754 O O . MET A 1 92 ? -16.747 -1.617 10.239 1.00 84.56 92 MET A O 1
ATOM 758 N N . ILE A 1 93 ? -17.056 0.600 10.180 1.00 88.00 93 ILE A N 1
ATOM 759 C CA . ILE A 1 93 ? -16.344 0.788 8.910 1.00 88.00 93 ILE A CA 1
ATOM 760 C C . ILE A 1 93 ? -14.865 0.434 9.097 1.00 88.00 93 ILE A C 1
ATOM 762 O O . ILE A 1 93 ? -14.284 -0.281 8.285 1.00 88.00 93 ILE A O 1
ATOM 766 N N . GLY A 1 94 ? -14.281 0.879 10.210 1.00 87.75 94 GLY A N 1
ATOM 767 C CA . GLY A 1 94 ? -12.898 0.626 10.577 1.00 87.75 94 GLY A CA 1
ATOM 768 C C . GLY A 1 94 ? -12.586 -0.859 10.671 1.00 87.75 94 GLY A C 1
ATOM 769 O O . GLY A 1 94 ? -11.604 -1.275 10.079 1.00 87.75 94 GLY A O 1
ATOM 770 N N . ILE A 1 95 ? -13.415 -1.681 11.328 1.00 87.31 95 ILE A N 1
ATOM 771 C CA . ILE A 1 95 ? -13.134 -3.122 11.431 1.00 87.31 95 ILE A CA 1
ATOM 772 C C . ILE A 1 95 ? -13.282 -3.849 10.089 1.00 87.31 95 ILE A C 1
ATOM 774 O O . ILE A 1 95 ? -12.470 -4.716 9.776 1.00 87.31 95 ILE A O 1
ATOM 778 N N . ILE A 1 96 ? -14.263 -3.455 9.268 1.00 89.19 96 ILE A N 1
ATOM 779 C CA . ILE A 1 96 ? -14.472 -4.031 7.931 1.00 89.19 96 ILE A CA 1
ATOM 780 C C . ILE A 1 96 ? -13.275 -3.736 7.022 1.00 89.19 96 ILE A C 1
ATOM 782 O O . ILE A 1 96 ? -12.836 -4.622 6.296 1.00 89.19 96 ILE A O 1
ATOM 786 N N . ILE A 1 97 ? -12.735 -2.515 7.072 1.00 89.62 97 ILE A N 1
ATOM 787 C CA . ILE A 1 97 ? -11.575 -2.108 6.265 1.00 89.62 97 ILE A CA 1
ATOM 788 C C . ILE A 1 97 ? -10.261 -2.621 6.874 1.00 89.62 97 ILE A C 1
ATOM 790 O O . ILE A 1 97 ? -9.354 -3.012 6.144 1.00 89.62 97 ILE A O 1
ATOM 794 N N . ALA A 1 98 ? -10.145 -2.666 8.202 1.00 89.12 98 ALA A N 1
ATOM 795 C CA . ALA A 1 98 ? -8.921 -3.068 8.886 1.00 89.12 98 ALA A CA 1
ATOM 796 C C . ALA A 1 98 ? -8.546 -4.525 8.613 1.00 89.12 98 ALA A C 1
ATOM 798 O O . ALA A 1 98 ? -7.362 -4.803 8.501 1.00 89.12 98 ALA A O 1
ATOM 799 N N . ILE A 1 99 ? -9.507 -5.445 8.474 1.00 87.31 99 ILE A N 1
ATOM 800 C CA . ILE A 1 99 ? -9.221 -6.863 8.191 1.00 87.31 99 ILE A CA 1
ATOM 801 C C . ILE A 1 99 ? -8.457 -7.046 6.862 1.00 87.31 99 ILE A C 1
ATOM 803 O O . ILE A 1 99 ? -7.342 -7.571 6.898 1.00 87.31 99 ILE A O 1
ATOM 807 N N . PRO A 1 100 ? -8.979 -6.615 5.695 1.00 88.50 100 PRO A N 1
ATOM 808 C CA . PRO A 1 100 ? -8.259 -6.750 4.433 1.00 88.50 100 PRO A CA 1
ATOM 809 C C . PRO A 1 100 ? -6.987 -5.900 4.406 1.00 88.50 100 PRO A C 1
ATOM 811 O O . PRO A 1 100 ? -5.975 -6.363 3.891 1.00 88.50 100 PRO A O 1
ATOM 814 N N . VAL A 1 101 ? -6.987 -4.699 5.002 1.00 87.00 101 VAL A N 1
ATOM 815 C CA . VAL A 1 101 ? -5.774 -3.868 5.087 1.00 87.00 101 VAL A CA 1
ATOM 816 C C . VAL A 1 101 ? -4.701 -4.539 5.938 1.00 87.00 101 VAL A C 1
ATOM 818 O O . VAL A 1 101 ? -3.542 -4.512 5.559 1.00 87.00 101 VAL A O 1
ATOM 821 N N . PHE A 1 102 ? -5.053 -5.183 7.047 1.00 86.06 102 PHE A N 1
ATOM 822 C CA . PHE A 1 102 ? -4.102 -5.908 7.886 1.00 86.06 102 PHE A CA 1
ATOM 823 C C . PHE A 1 102 ? -3.453 -7.063 7.124 1.00 86.06 102 PHE A C 1
ATOM 825 O O . PHE A 1 102 ? -2.236 -7.218 7.179 1.00 86.06 102 PHE A O 1
ATOM 832 N N . VAL A 1 103 ? -4.245 -7.825 6.359 1.00 85.19 103 VAL A N 1
ATOM 833 C CA . VAL A 1 103 ? -3.718 -8.870 5.471 1.00 85.19 103 VAL A CA 1
ATOM 834 C C . VAL A 1 103 ? -2.791 -8.256 4.426 1.00 85.19 103 VAL A C 1
ATOM 836 O O . VAL A 1 103 ? -1.651 -8.687 4.329 1.00 85.19 103 VAL A O 1
ATOM 839 N N . LEU A 1 104 ? -3.226 -7.212 3.713 1.00 82.44 104 LEU A N 1
ATOM 840 C CA . LEU A 1 104 ? -2.414 -6.531 2.697 1.00 82.44 104 LEU A CA 1
ATOM 841 C C . LEU A 1 104 ? -1.118 -5.952 3.264 1.00 82.44 104 LEU A C 1
ATOM 843 O O . LEU A 1 104 ? -0.080 -6.023 2.614 1.00 82.44 104 LEU A O 1
ATOM 847 N N . VAL A 1 105 ? -1.165 -5.387 4.468 1.00 80.12 105 VAL A N 1
ATOM 848 C CA . VAL A 1 105 ? 0.017 -4.873 5.150 1.00 80.12 105 VAL A CA 1
ATOM 849 C C . VAL A 1 105 ? 0.944 -6.035 5.464 1.00 80.12 105 VAL A C 1
ATOM 851 O O . VAL A 1 105 ? 2.096 -5.955 5.076 1.00 80.12 105 VAL A O 1
ATOM 854 N N . LEU A 1 106 ? 0.463 -7.128 6.065 1.00 76.81 106 LEU A N 1
ATOM 855 C CA . LEU A 1 106 ? 1.292 -8.301 6.366 1.00 76.81 106 LEU A CA 1
ATOM 856 C C . LEU A 1 106 ? 1.878 -8.970 5.115 1.00 76.81 106 LEU A C 1
ATOM 858 O O . LEU A 1 106 ? 3.020 -9.422 5.158 1.00 76.81 106 LEU A O 1
ATOM 862 N N . THR A 1 107 ? 1.127 -9.036 4.014 1.00 73.62 107 THR A N 1
ATOM 863 C CA . THR A 1 107 ? 1.554 -9.718 2.783 1.00 73.62 107 THR A CA 1
ATOM 864 C C . THR A 1 107 ? 2.330 -8.820 1.823 1.00 73.62 107 THR A C 1
ATOM 866 O O . THR A 1 107 ? 3.061 -9.334 0.985 1.00 73.62 107 THR A O 1
ATOM 869 N N . GLY A 1 108 ? 2.146 -7.500 1.889 1.00 64.25 108 GLY A N 1
ATOM 870 C CA . GLY A 1 108 ? 2.624 -6.565 0.865 1.00 64.25 108 GLY A CA 1
ATOM 871 C C . GLY A 1 108 ? 3.603 -5.496 1.351 1.00 64.25 108 GLY A C 1
ATOM 872 O O . GLY A 1 108 ? 4.442 -5.059 0.568 1.00 64.25 108 GLY A O 1
ATOM 873 N N . LEU A 1 109 ? 3.538 -5.066 2.617 1.00 56.44 109 LEU A N 1
ATOM 874 C CA . LEU A 1 109 ? 4.252 -3.873 3.091 1.00 56.44 109 LEU A CA 1
ATOM 875 C C . LEU A 1 109 ? 5.499 -4.074 3.972 1.00 56.44 109 LEU A C 1
ATOM 877 O O . LEU A 1 109 ? 6.319 -3.158 3.962 1.00 56.44 109 LEU A O 1
ATOM 881 N N . PRO A 1 110 ? 5.769 -5.197 4.672 1.00 52.66 110 PRO A N 1
ATOM 882 C CA . PRO A 1 110 ? 7.023 -5.320 5.417 1.00 52.66 110 PRO A CA 1
ATOM 883 C C . PRO A 1 110 ? 8.254 -5.433 4.500 1.00 52.66 110 PRO A C 1
ATOM 885 O O . PRO A 1 110 ? 9.373 -5.479 5.003 1.00 52.66 110 PRO A O 1
ATOM 888 N N . TRP A 1 111 ? 8.063 -5.535 3.173 1.00 57.09 111 TRP A N 1
ATOM 889 C CA . TRP A 1 111 ? 9.098 -5.938 2.214 1.00 57.09 111 TRP A CA 1
ATOM 890 C C . TRP A 1 111 ? 9.380 -4.946 1.068 1.00 57.09 111 TRP A C 1
ATOM 892 O O . TRP A 1 111 ? 10.299 -5.187 0.294 1.00 57.09 111 TRP A O 1
ATOM 902 N N . SER A 1 112 ? 8.665 -3.823 0.932 1.00 61.44 112 SER A N 1
ATOM 903 C CA . SER A 1 112 ? 8.683 -3.076 -0.343 1.00 61.44 112 SER A CA 1
ATOM 904 C C . SER A 1 112 ? 9.930 -2.210 -0.614 1.00 61.44 112 SER A C 1
ATOM 906 O O . SER A 1 112 ? 10.221 -1.961 -1.781 1.00 61.44 112 SER A O 1
ATOM 908 N N . GLY A 1 113 ? 10.654 -1.730 0.405 1.00 58.12 113 GLY A N 1
ATOM 909 C CA . GLY A 1 113 ? 11.780 -0.793 0.227 1.00 58.12 113 GLY A CA 1
ATOM 910 C C . GLY A 1 113 ? 13.094 -1.302 0.820 1.00 58.12 113 GLY A C 1
ATOM 911 O O . GLY A 1 113 ? 14.015 -1.695 0.094 1.00 58.12 113 GLY A O 1
ATOM 912 N N . PHE A 1 114 ? 13.182 -1.327 2.152 1.00 61.34 114 PHE A N 1
ATOM 913 C CA . PHE A 1 114 ? 14.406 -1.712 2.853 1.00 61.34 114 PHE A CA 1
ATOM 914 C C . PHE A 1 114 ? 14.689 -3.217 2.789 1.00 61.34 114 PHE A C 1
ATOM 916 O O . PHE A 1 114 ? 15.783 -3.625 2.403 1.00 61.34 114 PHE A O 1
ATOM 923 N N . MET A 1 115 ? 13.706 -4.061 3.119 1.00 60.88 115 MET A N 1
ATOM 924 C CA . MET A 1 115 ? 13.879 -5.511 2.991 1.00 60.88 115 MET A CA 1
ATOM 925 C C . MET A 1 115 ? 14.011 -5.886 1.512 1.00 60.88 115 MET A C 1
ATOM 927 O O . MET A 1 115 ? 14.906 -6.651 1.183 1.00 60.88 115 MET A O 1
ATOM 931 N N . GLY A 1 116 ? 13.185 -5.296 0.630 1.00 61.38 116 GLY A N 1
ATOM 932 C CA . GLY A 1 116 ? 13.127 -5.531 -0.821 1.00 61.38 116 GLY A CA 1
ATOM 933 C C . GLY A 1 116 ? 14.482 -5.460 -1.509 1.00 61.38 116 GLY A C 1
ATOM 934 O O . GLY A 1 116 ? 14.874 -6.402 -2.192 1.00 61.38 116 GLY A O 1
ATOM 935 N N . SER A 1 117 ? 15.232 -4.383 -1.264 1.00 64.50 117 SER A N 1
ATOM 936 C CA . SER A 1 117 ? 16.606 -4.245 -1.771 1.00 64.50 117 SER A CA 1
ATOM 937 C C . SER A 1 117 ? 17.556 -5.301 -1.197 1.00 64.50 117 SER A C 1
ATOM 939 O O . SER A 1 117 ? 18.414 -5.818 -1.907 1.00 64.50 117 SER A O 1
ATOM 941 N N . LYS A 1 118 ? 17.372 -5.680 0.071 1.00 68.81 118 LYS A N 1
ATOM 942 C CA . LYS A 1 118 ? 18.147 -6.730 0.742 1.00 68.81 118 LYS A CA 1
ATOM 943 C C . LYS A 1 118 ? 17.876 -8.123 0.175 1.00 68.81 118 LYS A C 1
ATOM 945 O O . LYS A 1 118 ? 18.803 -8.916 0.061 1.00 68.81 118 LYS A O 1
ATOM 950 N N . ILE A 1 119 ? 16.628 -8.420 -0.175 1.00 66.62 119 ILE A N 1
ATOM 951 C CA . ILE A 1 119 ? 16.230 -9.702 -0.770 1.00 66.62 119 ILE A CA 1
ATOM 952 C C . ILE A 1 119 ? 16.640 -9.747 -2.223 1.00 66.62 119 ILE A C 1
ATOM 954 O O . ILE A 1 119 ? 17.157 -10.768 -2.636 1.00 66.62 119 ILE A O 1
ATOM 958 N N . ALA A 1 120 ? 16.452 -8.657 -2.973 1.00 66.31 120 ALA A N 1
ATOM 959 C CA . ALA A 1 120 ? 16.952 -8.551 -4.336 1.00 66.31 120 ALA A CA 1
ATOM 960 C C . ALA A 1 120 ? 18.465 -8.804 -4.353 1.00 66.31 120 ALA A C 1
ATOM 962 O O . ALA A 1 120 ? 18.912 -9.706 -5.040 1.00 66.31 120 ALA A O 1
ATOM 963 N N . GLY A 1 121 ? 19.234 -8.154 -3.470 1.00 68.56 121 GLY A N 1
ATOM 964 C CA . GLY A 1 121 ? 20.669 -8.429 -3.333 1.00 68.56 121 GLY A CA 1
ATOM 965 C C . GLY A 1 121 ? 20.995 -9.856 -2.866 1.00 68.56 121 GLY A C 1
ATOM 966 O O . GLY A 1 121 ? 21.976 -10.448 -3.312 1.00 68.56 121 GLY A O 1
ATOM 967 N N . MET A 1 122 ? 20.177 -10.453 -1.994 1.00 68.19 122 MET A N 1
ATOM 968 C CA . MET A 1 122 ? 20.318 -11.863 -1.607 1.00 68.19 122 MET A CA 1
ATOM 969 C C . MET A 1 122 ? 19.971 -12.820 -2.758 1.00 68.19 122 MET A C 1
ATOM 971 O O . MET A 1 122 ? 20.538 -13.903 -2.843 1.00 68.19 122 MET A O 1
ATOM 975 N N . MET A 1 123 ? 19.061 -12.432 -3.643 1.00 64.19 123 MET A N 1
ATOM 976 C CA . MET A 1 123 ? 18.595 -13.220 -4.776 1.00 64.19 123 MET A CA 1
ATOM 977 C C . MET A 1 123 ? 19.558 -13.120 -5.960 1.00 64.19 123 MET A C 1
ATOM 979 O O . MET A 1 123 ? 19.883 -14.144 -6.549 1.00 64.19 123 MET A O 1
ATOM 983 N N . ASP A 1 124 ? 20.115 -11.936 -6.216 1.00 65.50 124 ASP A N 1
ATOM 984 C CA . ASP A 1 124 ? 21.199 -11.715 -7.179 1.00 65.50 124 ASP A CA 1
ATOM 985 C C . ASP A 1 124 ? 22.457 -12.513 -6.794 1.00 65.50 124 ASP A C 1
ATOM 987 O O . ASP A 1 124 ? 23.193 -12.992 -7.651 1.00 65.50 124 ASP A O 1
ATOM 991 N N . THR A 1 125 ? 22.704 -12.686 -5.490 1.00 67.19 125 THR A N 1
ATOM 992 C CA . THR A 1 125 ? 23.841 -13.473 -4.982 1.00 67.19 125 THR A CA 1
ATOM 993 C C . THR A 1 125 ? 23.555 -14.974 -4.877 1.00 67.19 125 THR A C 1
ATOM 995 O O . THR A 1 125 ? 24.499 -15.760 -4.871 1.00 67.19 125 THR A O 1
ATOM 998 N N . ASN A 1 126 ? 22.284 -15.390 -4.824 1.00 64.56 126 ASN A N 1
ATOM 999 C CA . ASN A 1 126 ? 21.851 -16.789 -4.714 1.00 64.56 126 ASN A CA 1
ATOM 1000 C C . ASN A 1 126 ? 20.833 -17.132 -5.820 1.00 64.56 126 ASN A C 1
ATOM 1002 O O . ASN A 1 126 ? 19.711 -17.555 -5.530 1.00 64.56 126 ASN A O 1
ATOM 1006 N N . GLY A 1 127 ? 21.231 -16.962 -7.088 1.00 58.47 127 GLY A N 1
ATOM 1007 C CA . GLY A 1 127 ? 20.389 -17.172 -8.282 1.00 58.47 127 GLY A CA 1
ATOM 1008 C C . GLY A 1 127 ? 19.764 -18.572 -8.438 1.00 58.47 127 GLY A C 1
ATOM 1009 O O . GLY A 1 127 ? 18.938 -18.786 -9.318 1.00 58.47 127 GLY A O 1
ATOM 1010 N N . ASP A 1 128 ? 20.098 -19.519 -7.559 1.00 57.97 128 ASP A N 1
ATOM 1011 C CA . ASP A 1 128 ? 19.518 -20.867 -7.494 1.00 57.97 128 ASP A CA 1
ATOM 1012 C C . ASP A 1 128 ? 18.093 -20.893 -6.893 1.00 57.97 128 ASP A C 1
ATOM 1014 O O . ASP A 1 128 ? 17.351 -21.860 -7.049 1.00 57.97 128 ASP A O 1
ATOM 1018 N N . LEU A 1 129 ? 17.642 -19.806 -6.250 1.00 60.12 129 LEU A N 1
ATOM 1019 C CA . LEU A 1 129 ? 16.309 -19.712 -5.629 1.00 60.12 129 LEU A CA 1
ATOM 1020 C C . LEU A 1 129 ? 15.160 -19.431 -6.626 1.00 60.12 129 LEU A C 1
ATOM 1022 O O . LEU A 1 129 ? 14.133 -18.855 -6.262 1.00 60.12 129 LEU A O 1
ATOM 1026 N N . GLY A 1 130 ? 15.303 -19.881 -7.876 1.00 54.69 130 GLY A N 1
ATOM 1027 C CA . GLY A 1 130 ? 14.168 -20.105 -8.779 1.00 54.69 130 GLY A CA 1
ATOM 1028 C C . GLY A 1 130 ? 13.829 -18.999 -9.783 1.00 54.69 130 GLY A C 1
ATOM 1029 O O . GLY A 1 130 ? 12.761 -19.066 -10.390 1.00 54.69 130 GLY A O 1
ATOM 1030 N N . GLN A 1 131 ? 14.700 -18.013 -10.016 1.00 57.75 131 GLN A N 1
ATOM 1031 C CA . GLN A 1 131 ? 14.597 -17.150 -11.202 1.00 57.75 131 GLN A CA 1
ATOM 1032 C C . GLN A 1 131 ? 15.737 -17.465 -12.166 1.00 57.75 131 GLN A C 1
ATOM 1034 O O . GLN A 1 131 ? 16.901 -17.421 -11.792 1.00 57.75 131 GLN A O 1
ATOM 1039 N N . GLY A 1 132 ? 15.400 -17.805 -13.414 1.00 54.78 132 GLY A N 1
ATOM 1040 C CA . GLY A 1 132 ? 16.408 -18.018 -14.449 1.00 54.78 132 GLY A CA 1
ATOM 1041 C C . GLY A 1 132 ? 17.168 -16.723 -14.744 1.00 54.78 132 GLY A C 1
ATOM 1042 O O . GLY A 1 132 ? 16.573 -15.649 -14.714 1.00 54.78 132 GLY A O 1
ATOM 1043 N N . GLU A 1 133 ? 18.451 -16.834 -15.088 1.00 55.66 133 GLU A N 1
ATOM 1044 C CA . GLU A 1 133 ? 19.345 -15.730 -15.494 1.00 55.66 133 GLU A CA 1
ATOM 1045 C C . GLU A 1 133 ? 18.679 -14.697 -16.425 1.00 55.66 133 GLU A C 1
ATOM 1047 O O . GLU A 1 133 ? 18.913 -13.504 -16.294 1.00 55.66 133 GLU A O 1
ATOM 1052 N N . LEU A 1 134 ? 17.771 -15.125 -17.310 1.00 54.88 134 LEU A N 1
ATOM 1053 C CA . LEU A 1 134 ? 17.041 -14.257 -18.247 1.00 54.88 134 LEU A CA 1
ATOM 1054 C C . LEU A 1 134 ? 15.999 -13.328 -17.591 1.00 54.88 134 LEU A C 1
ATOM 1056 O O . LEU A 1 134 ? 15.604 -12.333 -18.196 1.00 54.88 134 LEU A O 1
ATOM 1060 N N . ALA A 1 135 ? 15.514 -13.656 -16.391 1.00 59.09 135 ALA A N 1
ATOM 1061 C CA . ALA A 1 135 ? 14.622 -12.796 -15.610 1.00 59.09 135 ALA A CA 1
ATOM 1062 C C . ALA A 1 135 ? 15.407 -11.719 -14.842 1.00 59.09 135 ALA A C 1
ATOM 1064 O O . ALA A 1 135 ? 14.905 -10.610 -14.663 1.00 59.09 135 ALA A O 1
ATOM 1065 N N . ILE A 1 136 ? 16.637 -12.047 -14.433 1.00 58.56 136 ILE A N 1
ATOM 1066 C CA . ILE A 1 136 ? 17.552 -11.166 -13.694 1.00 58.56 136 ILE A CA 1
ATOM 1067 C C . ILE A 1 136 ? 18.282 -10.229 -14.673 1.00 58.56 136 ILE A C 1
ATOM 1069 O O . ILE A 1 136 ? 18.299 -9.013 -14.490 1.00 58.56 136 ILE A O 1
ATOM 1073 N N . ASN A 1 137 ? 18.799 -10.784 -15.772 1.00 59.78 137 ASN A N 1
ATOM 1074 C CA . ASN A 1 137 ? 19.419 -10.081 -16.890 1.00 59.78 13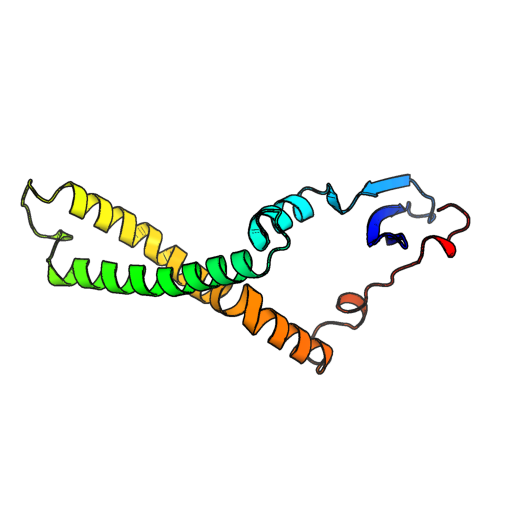7 ASN A CA 1
ATOM 1075 C C . ASN A 1 137 ? 18.672 -10.403 -18.194 1.00 59.78 137 ASN A C 1
ATOM 1077 O O . ASN A 1 137 ? 19.099 -11.261 -18.973 1.00 59.78 137 ASN A O 1
ATOM 1081 N N . PRO A 1 138 ? 17.552 -9.714 -18.478 1.00 63.28 138 PRO A N 1
ATOM 1082 C CA . PRO A 1 138 ? 16.948 -9.813 -19.794 1.00 63.28 138 PRO A CA 1
ATOM 1083 C C . PRO A 1 138 ? 17.957 -9.316 -20.840 1.00 63.28 138 PRO A C 1
ATOM 1085 O O . PRO A 1 138 ? 18.622 -8.305 -20.594 1.00 63.28 138 PRO A O 1
ATOM 1088 N N . PRO A 1 139 ? 18.073 -9.978 -22.005 1.00 61.75 139 PRO A N 1
ATOM 1089 C CA . PRO A 1 139 ? 18.965 -9.530 -23.065 1.00 61.75 139 PRO A CA 1
ATOM 1090 C C . PRO A 1 139 ? 18.590 -8.101 -23.475 1.00 61.75 139 PRO A C 1
ATOM 1092 O O . PRO A 1 139 ? 17.485 -7.843 -23.963 1.00 61.75 139 PRO A O 1
ATOM 1095 N N . LYS A 1 140 ? 19.506 -7.165 -23.220 1.00 60.91 140 LYS A N 1
ATOM 1096 C CA . LYS A 1 140 ? 19.429 -5.769 -23.651 1.00 60.91 140 LYS A CA 1
ATOM 1097 C C . LYS A 1 140 ? 20.329 -5.635 -24.867 1.00 60.91 140 LYS A C 1
ATOM 1099 O O . LYS A 1 140 ? 21.493 -6.005 -24.797 1.00 60.91 140 LYS A O 1
ATOM 1104 N N . SER A 1 141 ? 19.776 -5.145 -25.966 1.00 61.38 141 SER A N 1
ATOM 1105 C CA . SER A 1 141 ? 20.552 -4.736 -27.133 1.00 61.38 141 SER A CA 1
ATOM 1106 C C . SER A 1 141 ? 20.708 -3.223 -27.074 1.00 61.38 141 SER A C 1
ATOM 1108 O O . SER A 1 141 ? 19.700 -2.508 -27.003 1.00 61.38 141 SER A O 1
ATOM 1110 N N . ASP A 1 142 ? 21.947 -2.741 -27.087 1.00 61.53 142 ASP A N 1
ATOM 1111 C CA . ASP A 1 142 ? 22.210 -1.311 -27.202 1.00 61.53 142 ASP A CA 1
ATOM 1112 C C . ASP A 1 142 ? 21.756 -0.813 -28.579 1.00 61.53 142 ASP A C 1
ATOM 1114 O O . ASP A 1 142 ? 21.831 -1.534 -29.576 1.00 61.53 142 ASP A O 1
ATOM 1118 N N . LEU A 1 143 ? 21.284 0.439 -28.647 1.00 58.31 143 LEU A N 1
ATOM 1119 C CA . LEU A 1 143 ? 20.824 1.051 -29.905 1.00 58.31 143 LEU A CA 1
ATOM 1120 C C . LEU A 1 143 ? 21.884 0.973 -31.015 1.00 58.31 143 LEU A C 1
ATOM 1122 O O . LEU A 1 143 ? 21.548 0.859 -32.186 1.00 58.31 143 LEU A O 1
ATOM 1126 N N . ASN A 1 144 ? 23.163 0.961 -30.638 1.00 58.72 144 ASN A N 1
ATOM 1127 C CA . ASN A 1 144 ? 24.293 0.948 -31.561 1.00 58.72 144 ASN A CA 1
ATOM 1128 C C . ASN A 1 144 ? 24.528 -0.412 -32.255 1.00 58.72 144 ASN A C 1
ATOM 1130 O O . ASN A 1 144 ? 25.337 -0.498 -33.176 1.00 58.72 144 ASN A O 1
ATOM 1134 N N . GLU A 1 145 ? 23.857 -1.481 -31.817 1.00 63.16 145 GLU A N 1
ATOM 1135 C CA . GLU A 1 145 ? 24.024 -2.832 -32.378 1.00 63.16 145 GLU A CA 1
ATOM 1136 C C . GLU A 1 145 ? 23.034 -3.144 -33.508 1.00 63.16 145 GLU A C 1
ATOM 1138 O O . GLU A 1 145 ? 23.186 -4.137 -34.223 1.00 63.16 145 GLU A O 1
ATOM 1143 N N . LEU A 1 146 ? 22.014 -2.304 -33.689 1.00 63.91 146 LEU A N 1
ATOM 1144 C CA . LEU A 1 146 ? 20.957 -2.522 -34.665 1.00 63.91 146 LEU A CA 1
ATOM 1145 C C . LEU A 1 146 ? 21.104 -1.512 -35.811 1.00 63.91 146 LEU A C 1
ATOM 1147 O O . LEU A 1 146 ? 20.944 -0.318 -35.587 1.00 63.91 146 LEU A O 1
ATOM 1151 N N . PRO A 1 147 ? 21.337 -1.954 -37.062 1.00 56.41 147 PRO A N 1
ATOM 1152 C CA . PRO A 1 147 ? 21.606 -1.056 -38.194 1.00 56.41 147 PRO A CA 1
ATOM 1153 C C . PRO A 1 147 ? 20.408 -0.180 -38.604 1.00 56.41 147 PRO A C 1
ATOM 1155 O O . PRO A 1 147 ? 20.515 0.615 -39.534 1.00 56.41 147 PRO A O 1
ATOM 1158 N N . TRP A 1 148 ? 19.260 -0.362 -37.954 1.00 61.84 148 TRP A N 1
ATOM 1159 C CA . TRP A 1 148 ? 17.994 0.310 -38.230 1.00 61.84 148 TRP A CA 1
ATOM 1160 C C . TRP A 1 148 ? 17.427 1.073 -37.022 1.00 61.84 148 TRP A C 1
ATOM 1162 O O . TRP A 1 148 ? 16.360 1.670 -37.167 1.00 61.84 148 TRP A O 1
ATOM 1172 N N . ALA A 1 149 ? 18.079 1.014 -35.852 1.00 52.06 149 ALA A N 1
ATOM 1173 C CA . ALA A 1 149 ? 17.600 1.628 -34.609 1.00 52.06 149 ALA A CA 1
ATOM 1174 C C . ALA A 1 149 ? 18.216 3.009 -34.346 1.00 52.06 149 ALA A C 1
ATOM 1176 O O . ALA A 1 149 ? 19.344 3.265 -34.821 1.00 52.06 149 ALA A O 1
#

Radius of gyration: 23.87 Å; chains: 1; bounding box: 51×33×66 Å